Protein AF-A0A7C5EFS8-F1 (afdb_monomer_lite)

Structure (mmCIF, N/CA/C/O backbone):
data_AF-A0A7C5EFS8-F1
#
_entry.id   AF-A0A7C5EFS8-F1
#
loop_
_atom_site.group_PDB
_atom_site.id
_atom_site.type_symbol
_atom_site.label_atom_id
_atom_site.label_alt_id
_atom_site.label_comp_id
_atom_site.label_asym_id
_atom_site.label_entity_id
_atom_site.label_seq_id
_atom_site.pdbx_PDB_ins_code
_atom_site.Cartn_x
_atom_site.Cartn_y
_atom_site.Cartn_z
_atom_site.occupancy
_atom_site.B_iso_or_equiv
_atom_site.auth_seq_id
_atom_site.auth_comp_id
_atom_site.auth_asym_id
_atom_site.auth_atom_id
_atom_site.pdbx_PDB_model_num
ATOM 1 N N . MET A 1 1 ? 0.178 -1.597 -21.552 1.00 45.28 1 MET A N 1
ATOM 2 C CA . MET A 1 1 ? -0.471 -1.325 -20.253 1.00 45.28 1 MET A CA 1
ATOM 3 C C . MET A 1 1 ? -0.273 -2.562 -19.401 1.00 45.28 1 MET A C 1
ATOM 5 O O . MET A 1 1 ? -0.874 -3.586 -19.702 1.00 45.28 1 MET A O 1
ATOM 9 N N . GLY A 1 2 ? 0.699 -2.499 -18.489 1.00 45.59 2 GLY A N 1
ATOM 10 C CA . GLY A 1 2 ? 1.237 -3.646 -17.760 1.00 45.59 2 GLY A CA 1
ATOM 11 C C . GLY A 1 2 ? 0.203 -4.277 -16.835 1.00 45.59 2 GLY A C 1
ATOM 12 O O . GLY A 1 2 ? -0.335 -3.642 -15.937 1.00 45.59 2 GLY A O 1
ATOM 13 N N . THR A 1 3 ? -0.098 -5.543 -17.085 1.00 56.28 3 THR A N 1
ATOM 14 C CA . THR A 1 3 ? -0.971 -6.392 -16.276 1.00 56.28 3 THR A CA 1
ATOM 15 C C . THR A 1 3 ? -0.176 -6.995 -15.119 1.00 56.28 3 THR A C 1
ATOM 17 O O . THR A 1 3 ? 0.172 -8.173 -15.172 1.00 56.28 3 THR A O 1
ATOM 20 N N . LEU A 1 4 ? 0.154 -6.208 -14.092 1.00 54.66 4 LEU A N 1
ATOM 21 C CA . LEU A 1 4 ? 0.779 -6.754 -12.876 1.00 54.66 4 LEU A CA 1
ATOM 22 C C . LEU A 1 4 ? -0.199 -6.937 -11.713 1.00 54.66 4 LEU A C 1
ATOM 24 O O . LEU A 1 4 ? 0.079 -7.732 -10.818 1.00 54.66 4 LEU A O 1
ATOM 28 N N . TYR A 1 5 ? -1.360 -6.273 -11.727 1.00 61.81 5 TYR A N 1
ATOM 29 C CA . TYR A 1 5 ? -2.297 -6.351 -10.609 1.00 61.81 5 TYR A CA 1
ATOM 30 C C . TYR A 1 5 ? -3.753 -6.155 -11.038 1.00 61.81 5 TYR A C 1
ATOM 32 O O . TYR A 1 5 ? -4.092 -5.184 -11.714 1.00 61.81 5 TYR A O 1
ATOM 40 N N . ASP A 1 6 ? -4.635 -7.057 -10.605 1.00 82.06 6 ASP A N 1
ATOM 41 C CA . ASP A 1 6 ? -6.077 -6.832 -10.679 1.00 82.06 6 ASP A CA 1
ATOM 42 C C . ASP A 1 6 ? -6.452 -5.764 -9.639 1.00 82.06 6 ASP A C 1
ATOM 44 O O . ASP A 1 6 ? -6.547 -6.032 -8.437 1.00 82.06 6 ASP A O 1
ATOM 48 N N . MET A 1 7 ? -6.643 -4.529 -10.110 1.00 84.81 7 MET A N 1
ATOM 49 C CA . MET A 1 7 ? -7.013 -3.391 -9.264 1.00 84.81 7 MET A CA 1
ATOM 50 C C . MET A 1 7 ? -8.331 -3.626 -8.520 1.00 84.81 7 MET A C 1
ATOM 52 O O . MET A 1 7 ? -8.482 -3.180 -7.386 1.00 84.81 7 MET A O 1
ATOM 56 N N . LYS A 1 8 ? -9.280 -4.369 -9.101 1.00 87.69 8 LYS A N 1
ATOM 57 C CA . LYS A 1 8 ? -10.553 -4.668 -8.437 1.00 87.69 8 LYS A CA 1
ATOM 58 C C . LYS A 1 8 ? -10.336 -5.607 -7.254 1.00 87.69 8 LYS A C 1
ATOM 60 O O . LYS A 1 8 ? -10.879 -5.367 -6.176 1.00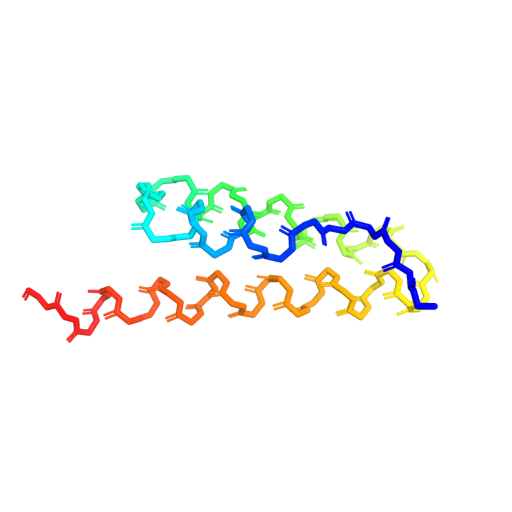 87.69 8 LYS A O 1
ATOM 65 N N . ALA A 1 9 ? -9.520 -6.643 -7.439 1.00 89.06 9 ALA A N 1
ATOM 66 C CA . ALA A 1 9 ? -9.139 -7.543 -6.355 1.00 89.06 9 ALA A CA 1
ATOM 67 C C . ALA A 1 9 ? -8.358 -6.803 -5.257 1.00 89.06 9 ALA A C 1
ATOM 69 O O . ALA A 1 9 ? -8.589 -7.049 -4.074 1.00 89.06 9 ALA A O 1
ATOM 70 N N . PHE A 1 10 ? -7.487 -5.861 -5.637 1.00 90.81 10 PHE A N 1
ATOM 71 C CA . PHE A 1 10 ? -6.760 -5.014 -4.692 1.00 90.81 10 PHE A CA 1
ATOM 72 C C . PHE A 1 10 ? -7.690 -4.185 -3.808 1.00 90.81 10 PHE A C 1
ATOM 74 O O . PHE A 1 10 ? -7.581 -4.272 -2.590 1.00 90.81 10 PHE A O 1
ATOM 81 N N . TYR A 1 11 ? -8.613 -3.417 -4.393 1.00 91.62 11 TYR A N 1
ATOM 82 C CA . TYR A 1 11 ? -9.514 -2.564 -3.613 1.00 91.62 11 TYR A CA 1
ATOM 83 C C . TYR A 1 11 ? -10.446 -3.382 -2.725 1.00 91.62 11 TYR A C 1
ATOM 85 O O . TYR A 1 11 ? -10.623 -3.066 -1.553 1.00 91.62 11 TYR A O 1
ATOM 93 N N . HIS A 1 12 ? -10.961 -4.497 -3.239 1.00 93.25 12 HIS A N 1
ATOM 94 C CA . HIS A 1 1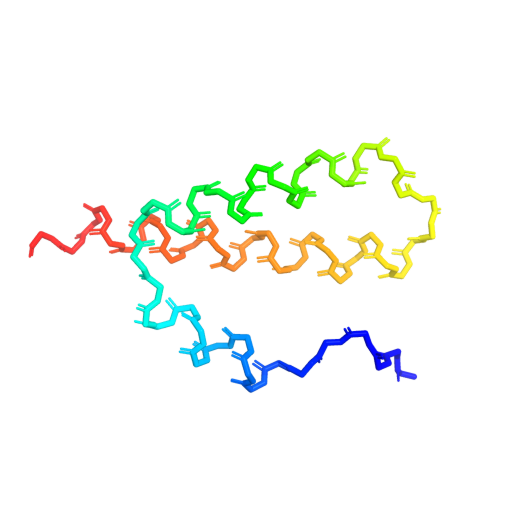2 ? -11.768 -5.404 -2.436 1.00 93.25 12 HIS A CA 1
ATOM 95 C C . HIS A 1 12 ? -10.962 -6.010 -1.269 1.00 93.25 12 HIS A C 1
ATOM 97 O O . HIS A 1 12 ? -11.503 -6.229 -0.185 1.00 93.25 12 HIS A O 1
ATOM 103 N N . TRP A 1 13 ? -9.680 -6.334 -1.464 1.00 95.00 13 TRP A N 1
ATOM 104 C CA . TRP A 1 13 ? -8.814 -6.742 -0.356 1.00 95.00 13 TRP A CA 1
ATOM 105 C C . TRP A 1 13 ? -8.592 -5.586 0.625 1.00 95.00 13 TRP A C 1
ATOM 107 O O . TRP A 1 13 ? -8.749 -5.799 1.821 1.00 95.00 13 TRP A O 1
ATOM 117 N N . LEU A 1 14 ? -8.304 -4.377 0.138 1.00 94.62 14 LEU A N 1
ATOM 118 C CA . LEU A 1 14 ? -8.027 -3.189 0.949 1.00 94.62 14 LEU A CA 1
ATOM 119 C C . LEU A 1 14 ? -9.183 -2.866 1.911 1.00 94.62 14 LEU A C 1
ATOM 121 O O . LEU A 1 14 ? -8.956 -2.639 3.096 1.00 94.62 14 LEU A O 1
ATOM 125 N N . GLU A 1 15 ? -10.423 -2.954 1.427 1.00 92.50 15 GLU A N 1
ATOM 126 C CA . GLU A 1 15 ? -11.638 -2.749 2.228 1.00 92.50 15 GLU A CA 1
ATOM 127 C C . GLU A 1 15 ? -11.831 -3.806 3.328 1.00 92.50 15 GLU A C 1
ATOM 129 O O . GLU A 1 15 ? -12.414 -3.522 4.372 1.00 92.50 15 GLU A O 1
ATOM 134 N N . ARG A 1 16 ? -11.368 -5.044 3.106 1.00 94.81 16 ARG A N 1
ATOM 135 C CA . ARG A 1 16 ? -11.595 -6.179 4.022 1.00 94.81 16 ARG A CA 1
ATOM 136 C C . ARG A 1 16 ? -10.394 -6.529 4.891 1.00 94.81 16 ARG A C 1
ATOM 138 O O . ARG A 1 16 ? -10.549 -7.275 5.857 1.00 94.81 16 ARG A O 1
ATOM 145 N N . ALA A 1 17 ? -9.213 -6.041 4.532 1.00 95.38 17 ALA A N 1
ATOM 146 C CA . ALA A 1 17 ? -7.971 -6.316 5.228 1.00 95.38 17 ALA A CA 1
ATOM 147 C C . ALA A 1 17 ? -8.058 -5.817 6.670 1.00 95.38 17 ALA A C 1
ATOM 149 O O . ALA A 1 17 ? -8.549 -4.718 6.937 1.00 95.38 17 ALA A O 1
ATOM 150 N N . LYS A 1 18 ? -7.548 -6.612 7.607 1.00 95.19 18 LYS A N 1
ATOM 151 C CA . LYS A 1 18 ? -7.340 -6.180 8.991 1.00 95.19 18 LYS A CA 1
ATOM 152 C C . LYS A 1 18 ? -6.126 -5.262 9.069 1.00 95.19 18 LYS A C 1
ATOM 154 O O . LYS A 1 18 ? -5.210 -5.371 8.258 1.00 95.19 18 LYS A O 1
ATOM 159 N N . ASP A 1 19 ? -6.046 -4.445 10.111 1.00 93.75 19 ASP A N 1
ATOM 160 C CA . ASP A 1 19 ? -4.942 -3.484 10.269 1.00 93.75 19 ASP A CA 1
ATOM 161 C C . ASP A 1 19 ? -3.567 -4.166 10.281 1.00 93.75 19 ASP A C 1
ATOM 163 O O . ASP A 1 19 ? -2.617 -3.692 9.663 1.00 93.75 19 ASP A O 1
ATOM 167 N N . ARG A 1 20 ? -3.470 -5.357 10.887 1.00 95.06 20 ARG A N 1
ATOM 168 C CA . ARG A 1 20 ? -2.244 -6.168 10.847 1.00 95.06 20 ARG A CA 1
ATOM 169 C C . ARG A 1 20 ? -1.847 -6.573 9.423 1.00 95.06 20 ARG A C 1
ATOM 171 O O . ARG A 1 20 ? -0.658 -6.617 9.117 1.00 95.06 20 ARG A O 1
ATOM 178 N N . GLU A 1 21 ? -2.817 -6.895 8.571 1.00 95.81 21 GLU A N 1
ATOM 179 C CA . GLU A 1 21 ? -2.567 -7.274 7.177 1.00 95.81 21 GLU A CA 1
ATOM 180 C C . GLU A 1 21 ? -2.135 -6.061 6.350 1.00 95.81 21 GLU A C 1
ATOM 182 O O . GLU A 1 21 ? -1.222 -6.186 5.533 1.00 95.81 21 GLU A O 1
ATOM 187 N N . LEU A 1 22 ? -2.721 -4.884 6.609 1.00 95.56 22 LEU A N 1
ATOM 188 C CA . LEU A 1 22 ? -2.296 -3.620 6.001 1.00 95.56 22 LEU A CA 1
ATOM 189 C C . LEU A 1 22 ? -0.833 -3.312 6.340 1.00 95.56 22 LEU A C 1
ATOM 191 O O . LEU A 1 22 ? -0.028 -3.107 5.433 1.00 95.56 22 LEU A O 1
ATOM 195 N N . VAL A 1 23 ? -0.462 -3.388 7.624 1.00 96.44 23 VAL A N 1
ATOM 196 C CA . VAL A 1 23 ? 0.922 -3.186 8.090 1.00 96.44 23 VAL A CA 1
ATOM 197 C C . VAL A 1 23 ? 1.880 -4.181 7.431 1.00 96.44 23 VAL A C 1
ATOM 199 O O . VAL A 1 23 ? 2.902 -3.784 6.873 1.00 96.44 23 VAL A O 1
ATOM 202 N N . GLN A 1 24 ? 1.539 -5.474 7.438 1.00 96.31 24 GLN A N 1
ATOM 203 C CA . GLN A 1 24 ? 2.387 -6.510 6.846 1.00 96.31 24 GLN A CA 1
ATOM 204 C C . GLN A 1 24 ? 2.592 -6.291 5.341 1.00 96.31 24 GLN A C 1
ATOM 206 O O . GLN A 1 24 ? 3.701 -6.469 4.830 1.00 96.31 24 GLN A O 1
ATOM 211 N N . ARG A 1 25 ? 1.531 -5.917 4.617 1.00 94.62 25 ARG A N 1
ATOM 212 C CA . ARG A 1 25 ? 1.594 -5.704 3.170 1.00 94.62 25 ARG A CA 1
ATOM 213 C C . ARG A 1 25 ? 2.361 -4.432 2.821 1.00 94.62 25 ARG A C 1
ATOM 215 O O . ARG A 1 25 ? 3.168 -4.485 1.895 1.00 94.62 25 ARG A O 1
ATOM 222 N N . ARG A 1 26 ? 2.172 -3.346 3.581 1.00 96.06 26 ARG A N 1
ATOM 223 C CA . ARG A 1 26 ? 2.963 -2.108 3.485 1.00 96.06 26 ARG A CA 1
ATOM 224 C C . ARG A 1 26 ? 4.452 -2.406 3.632 1.00 96.06 26 ARG A C 1
ATOM 226 O O . ARG A 1 26 ? 5.225 -2.046 2.753 1.00 96.06 26 ARG A O 1
ATOM 233 N N . ASP A 1 27 ? 4.844 -3.113 4.691 1.00 96.94 27 ASP A N 1
ATOM 234 C CA . ASP A 1 27 ? 6.257 -3.407 4.963 1.00 96.94 27 ASP A CA 1
ATOM 235 C C . ASP A 1 27 ? 6.877 -4.306 3.893 1.00 96.94 27 ASP A C 1
ATOM 237 O O . ASP A 1 27 ? 8.019 -4.099 3.483 1.00 96.94 27 ASP A O 1
ATOM 241 N N . GLY A 1 28 ? 6.116 -5.289 3.404 1.00 95.06 28 GLY A N 1
ATOM 242 C CA . GLY A 1 28 ? 6.546 -6.136 2.294 1.00 95.06 28 GLY A CA 1
ATOM 243 C C . GLY A 1 28 ? 6.773 -5.343 1.003 1.00 95.06 28 GLY A C 1
ATOM 244 O O . GLY A 1 28 ? 7.798 -5.527 0.351 1.00 95.06 28 GLY A O 1
ATOM 245 N N . LEU A 1 29 ? 5.847 -4.444 0.653 1.00 93.88 29 LEU A N 1
ATOM 246 C C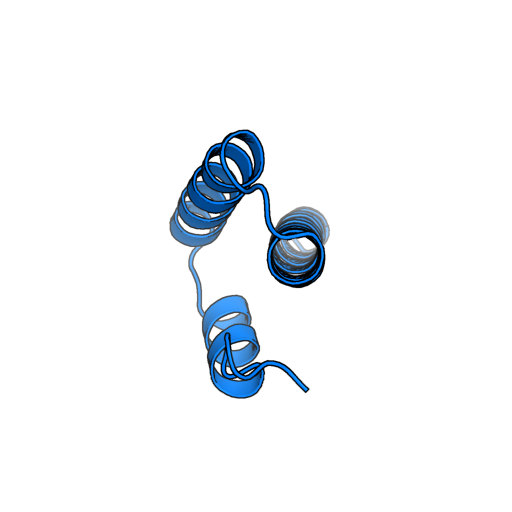A . LEU A 1 29 ? 5.958 -3.571 -0.522 1.00 93.88 29 LEU A CA 1
ATOM 247 C C . LEU A 1 29 ? 7.106 -2.567 -0.390 1.00 93.88 29 LEU A C 1
ATOM 249 O O . LEU A 1 29 ? 7.865 -2.396 -1.340 1.00 93.88 29 LEU A O 1
ATOM 253 N N . ALA A 1 30 ? 7.265 -1.948 0.781 1.00 95.25 30 ALA A N 1
ATOM 254 C CA . ALA A 1 30 ? 8.348 -1.011 1.055 1.00 95.25 30 ALA A CA 1
ATOM 255 C C . ALA A 1 30 ? 9.722 -1.679 0.894 1.00 95.25 30 ALA A C 1
ATOM 257 O O . ALA A 1 30 ? 10.574 -1.150 0.189 1.00 95.25 30 ALA A O 1
ATOM 258 N N . ARG A 1 31 ? 9.905 -2.887 1.447 1.00 95.69 31 ARG A N 1
ATOM 259 C CA . ARG A 1 31 ? 11.142 -3.666 1.264 1.00 95.69 31 ARG A CA 1
ATOM 260 C C . ARG A 1 31 ? 11.353 -4.102 -0.181 1.00 95.69 31 ARG A C 1
ATOM 262 O O . ARG A 1 31 ? 12.469 -4.059 -0.679 1.00 95.69 31 ARG A O 1
ATOM 269 N N . ALA A 1 32 ? 10.296 -4.525 -0.875 1.00 91.94 32 ALA A N 1
ATOM 270 C CA . ALA A 1 32 ? 10.410 -4.912 -2.279 1.00 91.94 32 ALA A CA 1
ATOM 271 C C . ALA A 1 32 ? 10.883 -3.733 -3.147 1.00 91.94 32 ALA A C 1
ATOM 273 O O . ALA A 1 32 ? 11.742 -3.915 -4.006 1.00 91.94 32 ALA A O 1
ATOM 274 N N . LEU A 1 33 ? 10.381 -2.522 -2.883 1.00 94.19 33 LEU A N 1
ATOM 275 C CA . LEU A 1 33 ? 10.778 -1.299 -3.585 1.00 94.19 33 LEU A CA 1
ATOM 276 C C . LEU A 1 33 ? 12.273 -0.972 -3.468 1.00 94.19 33 LEU A C 1
ATOM 278 O O . LEU A 1 33 ? 12.803 -0.345 -4.380 1.00 94.19 33 LEU A O 1
ATOM 282 N N . GLU A 1 34 ? 12.960 -1.411 -2.411 1.00 94.62 34 GLU A N 1
ATOM 283 C CA . GLU A 1 34 ? 14.414 -1.229 -2.259 1.00 94.62 34 GLU A CA 1
ATOM 284 C C . GLU A 1 34 ? 15.226 -2.051 -3.272 1.00 94.62 34 GLU A C 1
ATOM 286 O O . GLU A 1 34 ? 16.385 -1.739 -3.546 1.00 94.62 34 GLU A O 1
ATOM 291 N N . HIS A 1 35 ? 14.624 -3.100 -3.837 1.00 94.25 35 HIS A N 1
ATOM 292 C CA . HIS A 1 35 ? 15.291 -4.049 -4.729 1.00 94.25 35 HIS A CA 1
ATOM 293 C C . HIS A 1 35 ? 14.748 -4.033 -6.164 1.00 94.25 35 HIS A C 1
ATOM 295 O O . HIS A 1 35 ? 15.332 -4.668 -7.043 1.00 94.25 35 HIS A O 1
ATOM 301 N N . LEU A 1 36 ? 13.639 -3.333 -6.420 1.00 92.81 36 LEU A N 1
ATOM 302 C CA . LEU A 1 36 ? 13.071 -3.202 -7.760 1.00 92.81 36 LEU A CA 1
ATOM 303 C C . LEU A 1 36 ? 13.914 -2.253 -8.619 1.00 92.81 36 LEU A C 1
ATOM 305 O O . LEU A 1 36 ? 14.336 -1.190 -8.171 1.00 92.81 36 LEU A O 1
ATOM 309 N N . THR A 1 37 ? 14.124 -2.633 -9.877 1.00 92.81 37 THR A N 1
ATOM 310 C CA . THR A 1 37 ? 14.910 -1.860 -10.852 1.00 92.81 37 THR A CA 1
ATOM 311 C C . THR A 1 37 ? 14.086 -1.384 -12.043 1.00 92.81 37 THR A C 1
ATOM 313 O O . THR A 1 37 ? 14.475 -0.422 -12.701 1.00 92.81 37 THR A O 1
ATOM 316 N N . ASP A 1 38 ? 12.950 -2.030 -12.311 1.00 92.94 38 ASP A N 1
ATOM 317 C CA . ASP A 1 38 ? 12.053 -1.683 -13.409 1.00 92.94 38 ASP A CA 1
ATOM 318 C C . ASP A 1 38 ? 11.193 -0.456 -13.035 1.00 92.94 38 ASP A C 1
ATOM 320 O O . ASP A 1 38 ? 10.402 -0.539 -12.088 1.00 92.94 38 ASP A O 1
ATOM 324 N N . PRO A 1 39 ? 11.324 0.683 -13.746 1.00 90.50 39 PRO A N 1
ATOM 325 C CA . PRO A 1 39 ? 10.598 1.912 -13.433 1.00 90.50 39 PRO A CA 1
ATOM 326 C C . PRO A 1 39 ? 9.073 1.778 -13.462 1.00 90.50 39 PRO A C 1
ATOM 328 O O . PRO A 1 39 ? 8.405 2.407 -12.638 1.00 90.50 39 PRO A O 1
ATOM 331 N N . ASP A 1 40 ? 8.525 0.963 -14.365 1.00 89.19 40 ASP A N 1
ATOM 332 C CA . ASP A 1 40 ? 7.077 0.778 -14.485 1.00 89.19 40 ASP A CA 1
ATOM 333 C C . ASP A 1 40 ? 6.560 -0.030 -13.288 1.00 89.19 40 ASP A C 1
ATOM 335 O O . ASP A 1 40 ? 5.592 0.356 -12.630 1.00 89.19 40 ASP A O 1
ATOM 339 N N . VAL A 1 41 ? 7.283 -1.092 -12.916 1.00 89.31 41 VAL A N 1
ATOM 340 C CA . VAL A 1 41 ? 6.967 -1.915 -11.736 1.00 89.31 41 VAL A CA 1
ATOM 341 C C . VAL A 1 41 ? 7.108 -1.112 -10.443 1.00 89.31 41 VAL A C 1
ATOM 343 O O . VAL A 1 41 ? 6.291 -1.247 -9.531 1.00 89.31 41 VAL A O 1
ATOM 346 N N . ILE A 1 42 ? 8.123 -0.249 -10.351 1.00 93.38 42 ILE A N 1
ATOM 347 C CA . ILE A 1 42 ? 8.300 0.676 -9.225 1.00 93.38 42 ILE A CA 1
ATOM 348 C C . ILE A 1 42 ? 7.115 1.642 -9.145 1.00 93.38 42 ILE A C 1
ATOM 350 O O . ILE A 1 42 ? 6.625 1.907 -8.045 1.00 93.38 42 ILE A O 1
ATOM 354 N N . GLY A 1 43 ? 6.654 2.168 -10.282 1.00 92.56 43 GLY A N 1
ATOM 355 C CA . GLY A 1 43 ? 5.484 3.040 -10.361 1.00 92.56 43 GLY A CA 1
ATOM 356 C C . GLY A 1 43 ? 4.233 2.369 -9.798 1.00 92.56 43 GLY A C 1
ATOM 357 O O . GLY A 1 43 ? 3.599 2.912 -8.888 1.00 92.56 43 GLY A O 1
ATOM 358 N N . ASP A 1 44 ? 3.944 1.156 -10.264 1.00 90.75 44 ASP A N 1
ATOM 359 C CA . ASP A 1 44 ? 2.806 0.361 -9.799 1.00 90.75 44 ASP A CA 1
ATOM 360 C C . ASP A 1 44 ? 2.925 0.020 -8.305 1.00 90.75 44 ASP A C 1
ATOM 362 O O . ASP A 1 44 ? 1.985 0.222 -7.533 1.00 90.75 44 ASP A O 1
ATOM 366 N N . ALA A 1 45 ? 4.096 -0.430 -7.848 1.00 91.88 45 ALA A N 1
ATOM 367 C CA . ALA A 1 45 ? 4.326 -0.768 -6.445 1.00 91.88 45 ALA A CA 1
ATOM 368 C C . ALA A 1 45 ? 4.198 0.452 -5.516 1.00 91.88 45 ALA A C 1
ATOM 370 O O . ALA A 1 45 ? 3.594 0.350 -4.446 1.00 91.88 45 ALA A O 1
ATOM 371 N N . ARG A 1 46 ? 4.697 1.626 -5.927 1.00 94.81 46 ARG A N 1
ATOM 372 C CA . ARG A 1 46 ? 4.520 2.886 -5.183 1.00 94.81 46 ARG A CA 1
ATOM 373 C C . ARG A 1 46 ? 3.060 3.310 -5.122 1.00 94.81 46 ARG A C 1
ATOM 375 O O . ARG A 1 46 ? 2.609 3.777 -4.078 1.00 94.81 46 ARG A O 1
ATOM 382 N N . PHE A 1 47 ? 2.319 3.141 -6.216 1.00 94.19 47 PHE A N 1
ATOM 383 C CA . PHE A 1 47 ? 0.888 3.423 -6.237 1.00 94.19 47 PHE A CA 1
ATOM 384 C C . PHE A 1 47 ? 0.135 2.540 -5.233 1.00 94.19 47 PHE A C 1
ATOM 386 O O . PHE A 1 47 ? -0.636 3.057 -4.423 1.00 94.19 47 PHE A O 1
ATOM 393 N N . LEU A 1 48 ? 0.398 1.230 -5.234 1.00 93.38 48 LEU A N 1
ATOM 394 C CA . LEU A 1 48 ? -0.229 0.293 -4.298 1.00 93.38 48 LEU A CA 1
ATOM 395 C C . LEU A 1 48 ? 0.146 0.597 -2.843 1.00 93.38 48 LEU A C 1
ATOM 397 O O . LEU A 1 48 ? -0.731 0.604 -1.980 1.00 93.38 48 LEU A O 1
ATOM 401 N N . LEU A 1 49 ? 1.422 0.893 -2.574 1.00 96.06 49 LEU A N 1
ATOM 402 C CA . LEU A 1 49 ? 1.897 1.273 -1.242 1.00 96.06 49 LEU A CA 1
ATOM 403 C C . LEU A 1 49 ? 1.153 2.508 -0.721 1.00 96.06 49 LEU A C 1
ATOM 405 O O . LEU A 1 49 ? 0.581 2.461 0.366 1.00 96.06 49 LEU A O 1
ATOM 409 N N . LYS A 1 50 ? 1.069 3.565 -1.537 1.00 96.75 50 LYS A N 1
ATOM 410 C CA . LYS A 1 50 ? 0.350 4.793 -1.184 1.00 96.75 50 LYS A CA 1
ATOM 411 C C . LYS A 1 50 ? -1.112 4.517 -0.830 1.00 96.75 50 LYS A C 1
ATOM 413 O O . LYS A 1 50 ? -1.632 5.086 0.122 1.00 96.75 50 LYS A O 1
ATOM 418 N N . LYS A 1 51 ? -1.788 3.636 -1.574 1.00 96.50 51 LYS A N 1
ATOM 419 C CA . LYS A 1 51 ? -3.194 3.287 -1.306 1.00 96.50 51 LYS A CA 1
ATOM 420 C C . LYS A 1 51 ? -3.380 2.555 0.021 1.00 96.50 51 LYS A C 1
ATOM 422 O O . LYS A 1 51 ? -4.378 2.784 0.696 1.00 96.50 51 LYS A O 1
ATOM 427 N N . ILE A 1 52 ? -2.423 1.712 0.404 1.00 96.19 52 ILE A N 1
ATOM 428 C CA . ILE A 1 52 ? -2.426 1.051 1.714 1.00 96.19 52 ILE A CA 1
ATOM 429 C C . ILE A 1 52 ? -2.246 2.085 2.831 1.00 96.19 52 ILE A C 1
ATOM 431 O O . ILE A 1 52 ? -2.989 2.059 3.806 1.00 96.19 52 ILE A O 1
ATOM 435 N N . GLU A 1 53 ? -1.302 3.014 2.678 1.00 96.75 53 GLU A N 1
ATOM 436 C CA . GLU A 1 53 ? -1.046 4.070 3.666 1.00 96.75 53 GLU A CA 1
ATOM 437 C C . GLU A 1 53 ? -2.244 5.018 3.833 1.00 96.75 53 GLU A C 1
ATOM 439 O O . GLU A 1 53 ? -2.600 5.362 4.959 1.00 96.75 53 GLU A O 1
ATOM 444 N N . GLU A 1 54 ? -2.905 5.394 2.733 1.00 96.50 54 GLU A N 1
ATOM 445 C CA . GLU A 1 54 ? -4.133 6.199 2.756 1.00 96.50 54 GLU A CA 1
ATOM 446 C C . GLU A 1 54 ? -5.260 5.501 3.534 1.00 96.50 54 GLU A C 1
ATOM 448 O O . GLU A 1 54 ? -5.935 6.146 4.335 1.00 96.50 54 GLU A O 1
ATOM 453 N N . GLU A 1 55 ? -5.454 4.194 3.332 1.00 95.25 55 GLU A N 1
ATOM 454 C CA . GLU A 1 55 ? -6.469 3.417 4.055 1.00 95.25 55 GLU A CA 1
ATOM 455 C C . GLU A 1 55 ? -6.140 3.305 5.549 1.00 95.25 55 GLU A C 1
ATOM 457 O O . GLU A 1 55 ? -7.017 3.503 6.389 1.00 95.25 55 GLU A O 1
ATOM 462 N N . MET A 1 56 ? -4.877 3.036 5.895 1.00 95.31 56 MET A N 1
ATOM 463 C CA . MET A 1 56 ? -4.436 3.000 7.293 1.00 95.31 56 MET A CA 1
ATOM 464 C C . MET A 1 56 ? -4.719 4.333 7.997 1.00 95.31 56 MET A C 1
ATOM 466 O O . MET A 1 56 ? -5.331 4.345 9.064 1.00 95.31 56 MET A O 1
ATOM 470 N N . LEU A 1 57 ? -4.357 5.455 7.365 1.00 95.31 57 LEU A N 1
ATOM 471 C CA . LEU A 1 57 ? -4.626 6.791 7.897 1.00 95.31 57 LEU A CA 1
ATOM 472 C C . LEU A 1 57 ? -6.132 7.066 8.012 1.00 95.31 57 LEU A C 1
ATOM 474 O O . LEU A 1 57 ? -6.593 7.620 9.007 1.00 95.31 57 LEU A O 1
ATOM 478 N N . ALA A 1 58 ? -6.923 6.671 7.011 1.00 9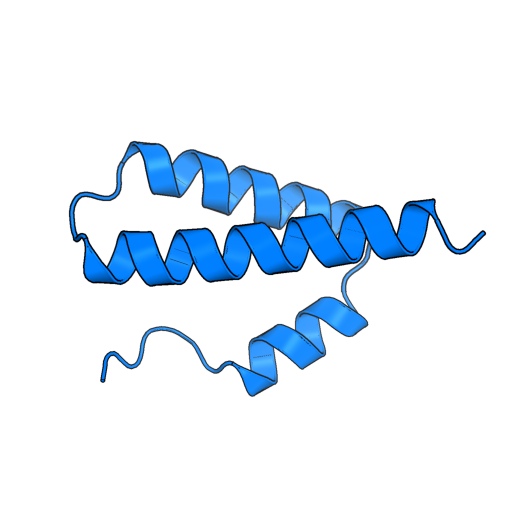4.31 58 ALA A N 1
ATOM 479 C CA . ALA A 1 58 ? -8.369 6.863 7.034 1.00 94.31 58 ALA A CA 1
ATOM 480 C C . ALA A 1 58 ? -9.037 6.130 8.207 1.00 94.31 58 ALA A C 1
ATOM 482 O O . ALA A 1 58 ? -9.999 6.652 8.768 1.00 94.31 58 ALA A O 1
ATOM 483 N N . ARG A 1 59 ? -8.532 4.952 8.589 1.00 93.44 59 ARG A N 1
ATOM 484 C CA . ARG A 1 59 ? -9.019 4.195 9.753 1.00 93.44 59 ARG A CA 1
AT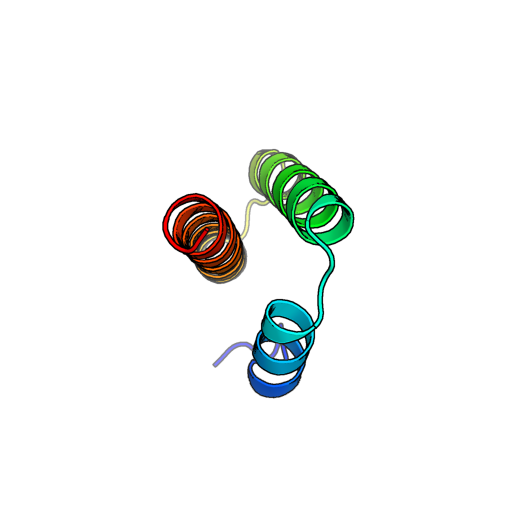OM 485 C C . ARG A 1 59 ? -8.632 4.844 11.070 1.00 93.44 59 ARG A C 1
ATOM 487 O O . ARG A 1 59 ? -9.477 4.955 11.946 1.00 93.44 59 ARG A O 1
ATOM 494 N N . GLU A 1 60 ? -7.404 5.340 11.193 1.00 92.38 60 GLU A N 1
ATOM 495 C CA . GLU A 1 60 ? -6.979 6.077 12.391 1.00 92.38 60 GLU A CA 1
ATOM 496 C C . GLU A 1 60 ? -7.814 7.348 12.623 1.00 92.38 60 GLU A C 1
ATOM 498 O O . GLU A 1 60 ? -8.055 7.737 13.765 1.00 92.38 60 GLU A O 1
ATOM 503 N N . LEU A 1 61 ? -8.291 7.982 11.546 1.00 92.50 61 LEU A N 1
ATOM 504 C CA . LEU A 1 61 ? -9.122 9.190 11.601 1.00 92.50 61 LEU A CA 1
ATOM 505 C C . LEU A 1 61 ? -10.630 8.920 11.766 1.00 92.50 61 LEU A C 1
ATOM 507 O O . LEU A 1 61 ? -11.379 9.862 12.028 1.00 92.50 61 LEU A 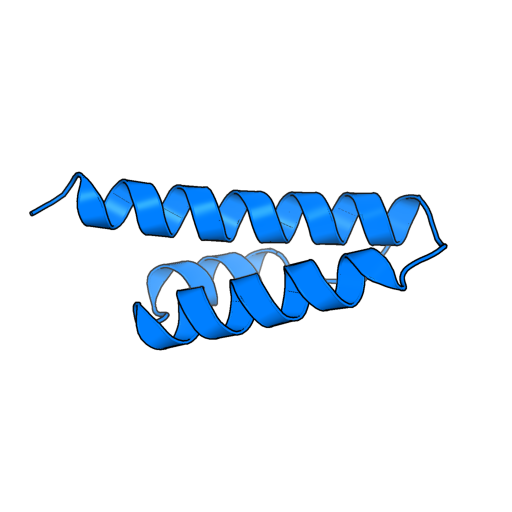O 1
ATOM 511 N N . ARG A 1 62 ? -11.092 7.674 11.595 1.00 81.94 62 ARG A N 1
ATOM 512 C CA . ARG A 1 62 ? -12.493 7.247 11.765 1.00 81.94 62 ARG A CA 1
ATOM 513 C C . ARG A 1 62 ? -12.602 6.354 13.015 1.00 81.94 62 ARG A C 1
ATOM 515 O O . ARG A 1 62 ? -12.582 5.135 12.859 1.00 81.94 62 ARG A O 1
ATOM 522 N N . PRO A 1 63 ? -12.660 6.926 14.231 1.00 56.47 63 PRO A N 1
ATOM 523 C CA . PRO A 1 63 ? -12.849 6.148 15.456 1.00 56.47 63 PRO A CA 1
ATOM 524 C C . PRO A 1 63 ? -14.189 5.401 15.485 1.00 56.47 63 PRO A C 1
ATOM 526 O O . PRO A 1 63 ? -15.173 5.908 14.893 1.00 56.47 63 PRO A O 1
#

Foldseek 3Di:
DDDPDDVVVLVVCLVVPDLVRLVVLLVVLVVVLVVDDDPVVNVVSVVSSVSSVVSNVVVVVVD

Secondary structure (DSSP, 8-state):
---S--HHHHHHHHHH--HHHHHHHHHHHHHHHTT---HHHHHHHHHHHHHHHHHHHHHHT--

pLDDT: mean 89.52, std 12.28, range [45.28, 96.94]

Radius of gyration: 12.22 Å; chains: 1; bounding box: 28×17×36 Å

Sequence (63 aa):
MGTLYDMKAFYHWLERAKDRELVQRRDGLARALEHLTDPDVIGDARFLLKKIEEEMLARELRP